Protein AF-A0A7J2NE42-F1 (afdb_monomer_lite)

Sequence (158 aa):
MVNNLENMDSEEKIRILEELRKEREEDIKNIEKSIKKAEREKESEESLKRRITESSQKNEEEDLSEIIEGVSKEKQEEEEADPARFYQQISSRTQELYQEARQLVNNERSFGYEARRDFYSIEREAEAIRQYGIKNEEVDESLSALDQLIKNIRKNIL

pLDDT: mean 72.04, std 13.58, range [43.38, 95.38]

Radius of gyration: 29.78 Å; chains: 1; bounding box: 82×28×62 Å

Foldseek 3Di:
DPPPLPPDDPVVSVVVVVVVVVVVVVVVVVVVVVVVVVVVVVVVVVVVVVVVVVVVVVPCVPPVVVVVVVCVVVPPPDDDPDVVVVLVVLLVLLVVLLVLLVCLQVVAPDQDPLSVVLNVVSVVLSVCCVPPVDDPVCSVVSSVSSVVSSVRSVVPSD

Secondary structure (DSSP, 8-state):
-GGGSTTS-HHHHHHHHHHHHHHHHHHHHHHHHHHHHHHHHHHHHHHHHHHHHHHHHHHHHHHHHHHHHHHHHHTTSS----HHHHHHHHHHHHHHHHHHHHHHHHH-SS--HHHHHHHHHHHHHHHHHHHH---HHHHHHHHHHHHHHHHHHHHH--

Structure (mmCIF, N/CA/C/O backbone):
data_AF-A0A7J2NE42-F1
#
_entry.id   AF-A0A7J2NE42-F1
#
loop_
_atom_site.group_PDB
_atom_site.id
_atom_site.type_symbol
_atom_site.label_atom_id
_atom_site.label_alt_id
_atom_site.label_comp_id
_atom_site.label_asym_id
_atom_site.label_entity_id
_atom_site.label_seq_id
_atom_site.pdbx_PDB_ins_code
_atom_site.Cartn_x
_atom_site.Cartn_y
_atom_site.Cartn_z
_atom_site.occupancy
_atom_site.B_iso_or_equiv
_atom_site.auth_seq_id
_atom_site.auth_comp_id
_atom_site.auth_asym_id
_atom_site.auth_atom_id
_atom_site.pdbx_PDB_model_num
ATOM 1 N N . MET A 1 1 ? 28.371 5.676 -15.821 1.00 58.16 1 MET A N 1
ATOM 2 C CA . MET A 1 1 ? 29.743 6.166 -15.550 1.00 58.16 1 MET A CA 1
ATOM 3 C C . MET A 1 1 ? 30.774 5.058 -15.286 1.00 58.16 1 MET A C 1
ATOM 5 O O . MET A 1 1 ? 31.933 5.385 -15.104 1.00 58.16 1 MET A O 1
ATOM 9 N N . VAL A 1 2 ? 30.424 3.762 -15.335 1.00 52.75 2 VAL A N 1
ATOM 10 C CA . VAL A 1 2 ? 31.356 2.668 -14.966 1.00 52.75 2 VAL A CA 1
ATOM 11 C C . VAL A 1 2 ? 32.284 2.215 -16.119 1.00 52.75 2 VAL A C 1
ATOM 13 O O . VAL A 1 2 ? 33.318 1.613 -15.867 1.00 52.75 2 VAL A O 1
ATOM 16 N N . ASN A 1 3 ? 32.007 2.595 -17.374 1.00 49.44 3 ASN A N 1
ATOM 17 C CA . ASN A 1 3 ? 32.754 2.123 -18.559 1.00 49.44 3 ASN A CA 1
ATOM 18 C C . ASN A 1 3 ? 33.964 2.984 -18.992 1.00 49.44 3 ASN A C 1
ATOM 20 O O . ASN A 1 3 ? 34.494 2.756 -20.072 1.00 49.44 3 ASN A O 1
ATOM 24 N N . ASN A 1 4 ? 34.414 3.963 -18.195 1.00 59.00 4 ASN A N 1
ATOM 25 C CA . ASN A 1 4 ? 35.539 4.841 -18.579 1.00 59.00 4 ASN A CA 1
ATOM 26 C C . ASN A 1 4 ? 36.858 4.559 -17.850 1.00 59.00 4 ASN A C 1
ATOM 28 O O . ASN A 1 4 ? 37.871 5.149 -18.205 1.00 59.00 4 ASN A O 1
ATOM 32 N N . LEU A 1 5 ? 36.875 3.665 -16.857 1.00 60.25 5 LEU A N 1
ATOM 33 C CA . LEU A 1 5 ? 38.087 3.412 -16.077 1.00 60.25 5 LEU A CA 1
ATOM 34 C C . LEU A 1 5 ? 39.101 2.567 -16.839 1.00 60.25 5 LEU A C 1
ATOM 36 O O . LEU A 1 5 ? 40.285 2.785 -16.665 1.00 60.25 5 LEU A O 1
ATOM 40 N N . GLU A 1 6 ? 38.689 1.638 -17.700 1.00 67.06 6 GLU A N 1
ATOM 41 C CA . GLU A 1 6 ? 39.593 0.625 -18.270 1.00 67.06 6 GLU A CA 1
ATOM 42 C C . GLU A 1 6 ? 40.803 1.235 -19.011 1.00 67.06 6 GLU A C 1
ATOM 44 O O . GLU A 1 6 ? 41.928 0.763 -18.838 1.00 67.06 6 GLU A O 1
ATOM 49 N N . ASN A 1 7 ? 40.605 2.384 -19.671 1.00 71.50 7 ASN A N 1
ATOM 50 C CA . ASN A 1 7 ? 41.611 3.089 -20.477 1.00 71.50 7 ASN A CA 1
ATOM 51 C C . ASN A 1 7 ? 42.338 4.250 -19.760 1.00 71.50 7 ASN A C 1
ATOM 53 O O . ASN A 1 7 ? 43.092 4.975 -20.406 1.00 71.50 7 ASN A O 1
ATOM 57 N N . MET A 1 8 ? 42.113 4.464 -18.457 1.00 75.00 8 MET A N 1
ATOM 58 C CA . MET A 1 8 ? 42.767 5.540 -17.691 1.00 75.00 8 MET A CA 1
ATOM 59 C C . MET A 1 8 ? 44.132 5.121 -17.131 1.00 75.00 8 MET A C 1
ATOM 61 O O . MET A 1 8 ? 44.362 3.936 -16.856 1.00 75.00 8 MET A O 1
ATOM 65 N N . ASP A 1 9 ? 45.021 6.099 -16.936 1.00 84.44 9 ASP A N 1
ATOM 66 C CA . ASP A 1 9 ? 46.325 5.890 -16.305 1.00 84.44 9 ASP A CA 1
ATOM 67 C C . ASP A 1 9 ? 46.180 5.415 -14.848 1.00 84.44 9 ASP A C 1
ATOM 69 O O . ASP A 1 9 ? 45.186 5.691 -14.168 1.00 84.44 9 ASP A O 1
ATOM 73 N N . SER A 1 10 ? 47.161 4.651 -14.376 1.00 82.19 10 SER A N 1
ATOM 74 C CA . SER A 1 10 ? 47.088 3.937 -13.097 1.00 82.19 10 SER A CA 1
ATOM 75 C C . SER A 1 10 ? 46.997 4.891 -11.904 1.00 82.19 10 SER A C 1
ATOM 77 O O . SER A 1 10 ? 46.240 4.621 -10.973 1.00 82.19 10 SER A O 1
ATOM 79 N N . GLU A 1 11 ? 47.698 6.029 -11.944 1.00 86.00 11 GLU A N 1
ATOM 80 C CA . GLU A 1 11 ? 47.627 7.047 -10.886 1.00 86.00 11 GLU A CA 1
ATOM 81 C C . GLU A 1 11 ? 46.250 7.720 -10.832 1.00 86.00 11 GLU A C 1
ATOM 83 O O . GLU A 1 11 ? 45.690 7.937 -9.75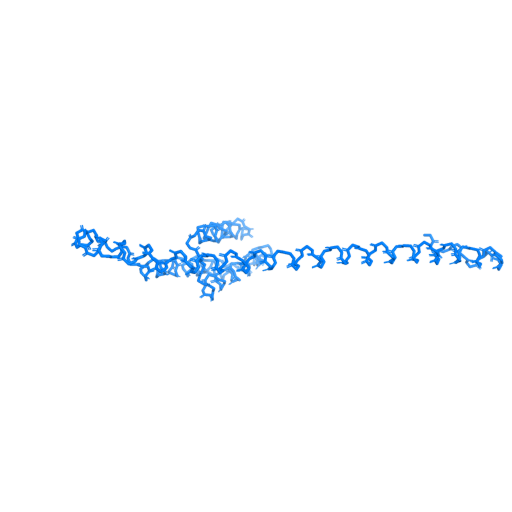5 1.00 86.00 11 GLU A O 1
ATOM 88 N N . GLU A 1 12 ? 45.650 7.990 -11.991 1.00 83.25 12 GLU A N 1
ATOM 89 C CA . GLU A 1 12 ? 44.343 8.636 -12.056 1.00 83.25 12 GLU A CA 1
ATOM 90 C C . GLU A 1 12 ? 43.205 7.690 -11.641 1.00 83.25 12 GLU A C 1
ATOM 92 O O . GLU A 1 12 ? 42.271 8.107 -10.950 1.00 83.25 12 GLU A O 1
ATOM 97 N N . LYS A 1 13 ? 43.324 6.392 -11.959 1.00 84.31 13 LYS A N 1
ATOM 98 C CA . LYS A 1 13 ? 42.450 5.335 -11.422 1.00 84.31 13 LYS A CA 1
ATOM 99 C C . LYS A 1 13 ? 42.492 5.293 -9.897 1.00 84.31 13 LYS A C 1
ATOM 101 O O . LYS A 1 13 ? 41.439 5.236 -9.264 1.00 84.31 13 LYS A O 1
ATOM 106 N N . ILE A 1 14 ? 43.690 5.325 -9.309 1.00 87.38 14 ILE A N 1
ATOM 107 C CA . ILE A 1 14 ? 43.867 5.295 -7.851 1.00 87.38 14 ILE A CA 1
ATOM 108 C C . ILE A 1 14 ? 43.216 6.527 -7.214 1.00 87.38 14 ILE A C 1
ATOM 110 O O . ILE A 1 14 ? 42.454 6.372 -6.262 1.00 87.38 14 ILE A O 1
ATOM 114 N N . ARG A 1 15 ? 43.419 7.724 -7.783 1.00 88.25 15 ARG A N 1
ATOM 115 C CA . ARG A 1 15 ? 42.798 8.964 -7.285 1.00 88.25 15 ARG A CA 1
ATOM 116 C C . ARG A 1 15 ? 41.269 8.880 -7.259 1.00 88.25 15 ARG A C 1
ATOM 118 O O . ARG A 1 15 ? 40.660 9.202 -6.243 1.00 88.25 15 ARG A O 1
ATOM 125 N N . ILE A 1 16 ? 40.652 8.413 -8.347 1.00 86.12 16 ILE A N 1
ATOM 126 C CA . ILE A 1 16 ? 39.187 8.280 -8.439 1.00 86.12 16 ILE A CA 1
ATOM 127 C C . ILE A 1 16 ? 38.662 7.255 -7.430 1.00 86.12 16 ILE A C 1
ATOM 129 O O . ILE A 1 16 ? 37.640 7.482 -6.785 1.00 86.12 16 ILE A O 1
ATOM 133 N N . LEU A 1 17 ? 39.357 6.127 -7.267 1.00 86.94 17 LEU A N 1
ATOM 134 C CA . LEU A 1 17 ? 38.968 5.112 -6.289 1.00 86.94 17 LEU A CA 1
ATOM 135 C C . LEU A 1 17 ? 39.110 5.616 -4.846 1.00 86.94 17 LEU A C 1
ATOM 137 O O . LEU A 1 17 ? 38.274 5.280 -4.009 1.00 86.94 17 LEU A O 1
ATOM 141 N N . GLU A 1 18 ? 40.117 6.437 -4.545 1.00 91.56 18 GLU A N 1
ATOM 142 C CA . GLU A 1 18 ? 40.259 7.076 -3.233 1.00 91.56 18 GLU A CA 1
ATOM 143 C C . GLU A 1 18 ? 39.173 8.119 -2.957 1.00 91.56 18 GLU A C 1
ATOM 145 O O . GLU A 1 18 ? 38.656 8.169 -1.840 1.00 91.56 18 GLU A O 1
ATOM 150 N N . GLU A 1 19 ? 38.798 8.931 -3.947 1.00 91.06 19 GLU A N 1
ATOM 151 C CA . GLU A 1 19 ? 37.686 9.881 -3.817 1.00 91.06 19 GLU A CA 1
ATOM 152 C C . GLU A 1 19 ? 36.360 9.154 -3.587 1.00 91.06 19 GLU A C 1
ATOM 154 O O . GLU A 1 19 ? 35.669 9.450 -2.612 1.00 91.06 19 GLU A O 1
ATOM 159 N N . LEU A 1 20 ? 36.062 8.129 -4.392 1.00 90.25 20 LEU A N 1
ATOM 160 C CA . LEU A 1 20 ? 34.878 7.288 -4.204 1.00 90.25 20 LEU A CA 1
ATOM 161 C C . LEU A 1 20 ? 34.882 6.605 -2.835 1.00 90.25 20 LEU A C 1
ATOM 163 O O . LEU A 1 20 ? 33.843 6.501 -2.188 1.00 90.25 20 LEU A O 1
ATOM 167 N N . ARG A 1 21 ? 36.043 6.142 -2.361 1.00 93.12 21 ARG A N 1
ATOM 168 C CA . ARG A 1 21 ? 36.163 5.558 -1.023 1.00 93.12 21 ARG A CA 1
ATOM 169 C C . ARG A 1 21 ? 35.840 6.583 0.063 1.00 93.12 21 ARG A C 1
ATOM 171 O O . ARG A 1 21 ? 35.103 6.248 0.986 1.00 93.12 21 ARG A O 1
ATOM 178 N N . LYS A 1 22 ? 36.366 7.807 -0.035 1.00 93.88 22 LYS A N 1
ATOM 179 C CA . LYS A 1 22 ? 36.092 8.880 0.936 1.00 93.88 22 LYS A CA 1
ATOM 180 C C . LYS A 1 22 ? 34.615 9.262 0.952 1.00 93.88 22 LYS A C 1
ATOM 182 O O . LYS A 1 22 ? 34.040 9.354 2.031 1.00 93.88 22 LYS A O 1
ATOM 187 N N . GLU A 1 23 ? 34.003 9.406 -0.221 1.00 91.94 23 GLU A N 1
ATOM 188 C CA . GLU A 1 23 ? 32.571 9.694 -0.360 1.00 91.94 23 GLU A CA 1
ATOM 189 C C . GLU A 1 23 ? 31.726 8.593 0.301 1.00 91.94 23 GLU A C 1
ATOM 191 O O . GLU A 1 23 ? 30.847 8.867 1.117 1.00 91.94 23 GLU A O 1
ATOM 196 N N . ARG A 1 24 ? 32.069 7.320 0.064 1.00 94.50 24 ARG A N 1
ATOM 197 C CA . ARG A 1 24 ? 31.385 6.185 0.701 1.00 94.50 24 ARG A CA 1
ATOM 198 C C . ARG A 1 24 ? 31.587 6.120 2.212 1.00 94.50 24 ARG A C 1
ATOM 200 O O . ARG A 1 24 ? 30.647 5.787 2.930 1.00 94.50 24 ARG A O 1
ATOM 207 N N . GLU A 1 25 ? 32.784 6.419 2.713 1.00 95.38 25 GLU A N 1
ATOM 208 C CA . GLU A 1 25 ? 33.042 6.484 4.157 1.00 95.38 25 GLU A CA 1
ATOM 209 C C . GLU A 1 25 ? 32.225 7.602 4.832 1.00 95.38 25 GLU A C 1
ATOM 211 O O . GLU A 1 25 ? 31.794 7.446 5.979 1.00 95.38 25 GLU A O 1
ATOM 216 N N . GLU A 1 26 ? 31.978 8.714 4.138 1.00 94.75 26 GLU A N 1
ATOM 217 C CA . GLU A 1 26 ? 31.130 9.802 4.628 1.00 94.75 26 GLU A CA 1
ATOM 218 C C . GLU A 1 26 ? 29.641 9.426 4.624 1.00 94.75 26 GLU A C 1
ATOM 220 O O . GLU A 1 26 ? 28.962 9.605 5.641 1.00 94.75 26 GLU A O 1
ATOM 225 N N . ASP A 1 27 ? 29.155 8.810 3.543 1.00 93.00 27 ASP A N 1
ATOM 226 C CA . ASP A 1 27 ? 27.785 8.292 3.446 1.00 93.00 27 ASP A CA 1
ATOM 227 C C . ASP A 1 27 ? 27.466 7.306 4.574 1.00 93.00 27 ASP A C 1
ATOM 229 O O . ASP A 1 27 ? 26.437 7.425 5.244 1.00 93.00 27 ASP A O 1
ATOM 233 N N . ILE A 1 28 ? 28.371 6.355 4.837 1.00 95.25 28 ILE A N 1
ATOM 234 C CA . ILE A 1 28 ? 28.200 5.362 5.906 1.00 95.25 28 ILE A CA 1
ATOM 235 C C . ILE A 1 28 ? 28.081 6.056 7.267 1.00 95.25 28 ILE A C 1
ATOM 237 O O . ILE A 1 28 ? 27.159 5.758 8.028 1.00 95.25 28 ILE A O 1
ATOM 241 N N . LYS A 1 29 ? 28.942 7.040 7.564 1.00 95.06 29 LYS A N 1
ATOM 242 C CA . LYS A 1 29 ? 28.865 7.806 8.822 1.00 95.06 29 LYS A CA 1
ATOM 243 C C . LYS A 1 29 ? 27.549 8.571 8.958 1.00 95.06 29 LYS A C 1
ATOM 245 O O . LYS A 1 29 ? 27.031 8.703 10.070 1.00 95.06 29 LYS A O 1
ATOM 250 N N . ASN A 1 30 ? 27.010 9.092 7.860 1.00 93.81 30 ASN A N 1
ATOM 251 C CA . ASN A 1 30 ? 25.730 9.797 7.865 1.00 93.81 30 ASN A CA 1
ATOM 252 C C . ASN A 1 30 ? 24.558 8.839 8.109 1.00 93.81 30 ASN A C 1
ATOM 254 O O . ASN A 1 30 ? 23.677 9.145 8.915 1.00 93.81 30 ASN A O 1
ATOM 258 N N . ILE A 1 31 ? 24.583 7.653 7.498 1.00 93.31 31 ILE A N 1
ATOM 259 C CA . ILE A 1 31 ? 23.590 6.599 7.739 1.00 93.31 31 ILE A CA 1
ATOM 260 C C . ILE A 1 31 ? 23.641 6.138 9.203 1.00 93.31 31 ILE A C 1
ATOM 262 O O . ILE A 1 31 ? 22.604 6.099 9.863 1.00 93.31 31 ILE A O 1
ATOM 266 N N . GLU A 1 32 ? 24.830 5.878 9.755 1.00 93.44 32 GLU A N 1
ATOM 267 C CA . GLU A 1 32 ? 24.992 5.476 11.160 1.00 93.44 32 GLU A CA 1
ATOM 268 C C . GLU A 1 32 ? 24.449 6.522 12.145 1.00 93.44 32 GLU A C 1
ATOM 270 O O . GLU A 1 32 ? 23.823 6.171 13.150 1.00 93.44 32 GLU A O 1
ATOM 275 N N . LYS A 1 33 ? 24.664 7.816 11.874 1.00 94.19 33 LYS A N 1
ATOM 276 C CA . LYS A 1 33 ? 24.098 8.902 12.690 1.00 94.19 33 LYS A CA 1
ATOM 277 C C . LYS A 1 33 ? 22.572 8.915 12.636 1.00 94.19 33 LYS A C 1
ATOM 279 O O . LYS A 1 33 ? 21.941 9.084 13.679 1.00 94.19 33 LYS A O 1
ATOM 284 N N . SER A 1 34 ? 21.990 8.729 11.454 1.00 90.12 34 SER A N 1
ATOM 285 C CA . SER A 1 34 ? 20.536 8.700 11.267 1.00 90.12 34 SER A CA 1
ATOM 286 C C . SER A 1 34 ? 19.892 7.499 11.958 1.00 90.12 34 SER A C 1
ATOM 288 O O . SER A 1 34 ? 18.887 7.673 12.642 1.00 90.12 34 SER A O 1
ATOM 290 N N . ILE A 1 35 ? 20.506 6.312 11.874 1.00 90.00 35 ILE A N 1
ATOM 291 C CA . ILE A 1 35 ? 20.038 5.108 12.581 1.00 90.00 35 ILE A CA 1
ATOM 292 C C . ILE A 1 35 ? 20.043 5.347 14.094 1.00 90.00 35 ILE A C 1
ATOM 294 O O . ILE A 1 35 ? 19.011 5.191 14.738 1.00 90.00 35 ILE A O 1
ATOM 298 N N . LYS A 1 36 ? 21.157 5.836 14.656 1.00 91.12 36 LYS A N 1
ATOM 299 C CA . LYS A 1 36 ? 21.252 6.133 16.098 1.00 91.12 36 LYS A CA 1
ATOM 300 C C . LYS A 1 36 ? 20.242 7.182 16.561 1.00 91.12 36 LYS A C 1
ATOM 302 O O . LYS A 1 36 ? 19.824 7.163 17.717 1.00 91.12 36 LYS A O 1
ATOM 307 N N . LYS A 1 37 ? 19.878 8.131 15.695 1.00 91.88 37 LYS A N 1
ATOM 308 C CA . LYS A 1 37 ? 18.844 9.127 15.994 1.00 91.88 37 LYS A CA 1
ATOM 309 C C . LYS A 1 37 ? 17.456 8.478 16.033 1.00 91.88 37 LYS A C 1
ATOM 311 O O . LYS A 1 37 ? 16.746 8.667 17.015 1.00 91.88 37 LYS A O 1
ATOM 316 N N . ALA A 1 38 ? 17.125 7.671 15.027 1.00 83.94 38 ALA A N 1
ATOM 317 C CA . ALA A 1 38 ? 15.849 6.962 14.949 1.00 83.94 38 ALA A CA 1
ATOM 318 C C . ALA A 1 38 ? 15.663 5.953 16.099 1.00 83.94 38 ALA A C 1
ATOM 320 O O . ALA A 1 38 ? 14.577 5.848 16.661 1.00 83.94 38 ALA A O 1
ATOM 321 N N . GLU A 1 39 ? 16.726 5.250 16.506 1.00 86.19 39 GLU A N 1
ATOM 322 C CA . GLU A 1 39 ? 16.687 4.334 17.655 1.00 86.19 39 GLU A CA 1
ATOM 323 C C . GLU A 1 39 ? 16.348 5.061 18.965 1.00 86.19 39 GLU A C 1
ATOM 325 O O . GLU A 1 39 ? 15.511 4.584 19.730 1.00 86.19 39 GLU A O 1
ATOM 330 N N . ARG A 1 40 ? 16.928 6.247 19.200 1.00 84.75 40 ARG A N 1
ATOM 331 C CA . ARG A 1 40 ? 16.627 7.071 20.388 1.00 84.75 40 ARG A CA 1
ATOM 332 C C . ARG A 1 40 ? 15.195 7.593 20.396 1.00 84.75 40 ARG A C 1
ATOM 334 O O . ARG A 1 40 ? 14.580 7.668 21.456 1.00 84.75 40 ARG A O 1
ATOM 341 N N . GLU A 1 41 ? 14.673 7.976 19.235 1.00 82.50 41 GLU A N 1
ATOM 342 C CA . GLU A 1 41 ? 13.287 8.433 19.098 1.00 82.50 41 GLU A CA 1
ATOM 343 C C . GLU A 1 41 ? 12.317 7.284 19.404 1.00 82.50 41 GLU A C 1
ATOM 345 O O . GLU A 1 41 ? 11.413 7.453 20.222 1.00 82.50 41 GLU A O 1
ATOM 350 N N . LYS A 1 42 ? 12.589 6.081 18.885 1.00 84.38 42 LYS A N 1
ATOM 351 C CA . LYS A 1 42 ? 11.807 4.877 19.193 1.00 84.38 42 LYS A CA 1
ATOM 352 C C . LYS A 1 42 ? 11.846 4.515 20.684 1.00 84.38 42 LYS A C 1
ATOM 354 O O . LYS A 1 42 ? 10.807 4.217 21.269 1.00 84.38 42 LYS A O 1
ATOM 359 N N . GLU A 1 43 ? 13.019 4.573 21.315 1.00 79.06 43 GLU A N 1
ATOM 360 C CA . GLU A 1 43 ? 13.164 4.311 22.755 1.00 79.06 43 GLU A CA 1
ATOM 361 C C . GLU A 1 43 ? 12.406 5.352 23.606 1.00 79.06 43 GLU A C 1
ATOM 363 O O . GLU A 1 43 ? 11.751 5.004 24.593 1.00 79.06 43 GLU A O 1
ATOM 368 N N . SER A 1 44 ? 12.409 6.625 23.193 1.00 73.81 44 SER A N 1
ATOM 369 C CA . SER A 1 44 ? 11.626 7.686 23.838 1.00 73.81 44 SER A CA 1
ATOM 370 C C . SER A 1 44 ? 10.116 7.487 23.669 1.00 73.81 44 SER A C 1
ATOM 372 O O . SER A 1 44 ? 9.362 7.747 24.608 1.00 73.81 44 SER A O 1
ATOM 374 N N . GLU A 1 45 ? 9.659 7.024 22.505 1.00 77.00 45 GLU A N 1
ATOM 375 C CA . GLU A 1 45 ? 8.242 6.740 22.245 1.00 77.00 45 GLU A CA 1
ATOM 376 C C . GLU A 1 45 ? 7.738 5.540 23.053 1.00 77.00 45 GLU A C 1
ATOM 378 O O . GLU A 1 45 ? 6.652 5.594 23.637 1.00 77.00 45 GLU A O 1
ATOM 383 N N . GLU A 1 46 ? 8.530 4.470 23.147 1.00 78.69 46 GLU A N 1
ATOM 384 C CA . GLU A 1 46 ? 8.204 3.312 23.984 1.00 78.69 46 GLU A CA 1
ATOM 385 C C . GLU A 1 46 ? 8.185 3.677 25.476 1.00 78.69 46 GLU A C 1
ATOM 387 O O . GLU A 1 46 ? 7.287 3.250 26.206 1.00 78.69 46 GLU A O 1
ATOM 392 N N . SER A 1 47 ? 9.116 4.524 25.927 1.00 72.12 47 SER A N 1
ATOM 393 C CA . SER A 1 47 ? 9.131 5.056 27.296 1.00 72.12 47 SER A CA 1
ATOM 394 C C . SER A 1 47 ? 7.894 5.913 27.599 1.00 72.12 47 SER A C 1
ATOM 396 O O . SER A 1 47 ? 7.264 5.750 28.647 1.00 72.12 47 SER A O 1
ATOM 398 N N . LEU A 1 48 ? 7.478 6.778 26.666 1.00 68.88 48 LEU A N 1
ATOM 399 C CA . LEU A 1 48 ? 6.275 7.600 26.818 1.00 68.88 48 LEU A CA 1
ATOM 400 C C . LEU A 1 48 ? 5.003 6.740 26.879 1.00 68.88 48 LEU A C 1
ATOM 402 O O . LEU A 1 48 ? 4.162 6.962 27.749 1.00 68.88 48 LEU A O 1
ATOM 406 N N . LYS A 1 49 ? 4.890 5.717 26.020 1.00 79.50 49 LYS A N 1
ATOM 407 C CA . LYS A 1 49 ? 3.775 4.754 26.047 1.00 79.50 49 LYS A CA 1
ATOM 408 C C . LYS A 1 49 ? 3.685 4.020 27.384 1.00 79.50 49 LYS A C 1
ATOM 410 O O . LYS A 1 49 ? 2.588 3.904 27.930 1.00 79.50 49 LYS A O 1
ATOM 415 N N . ARG A 1 50 ? 4.817 3.574 27.947 1.00 75.44 50 ARG A N 1
ATOM 416 C CA . ARG A 1 50 ? 4.844 2.947 29.283 1.00 75.44 50 ARG A CA 1
ATOM 417 C C . ARG A 1 50 ? 4.374 3.910 30.368 1.00 75.44 50 ARG A C 1
ATOM 419 O O . ARG A 1 50 ? 3.496 3.545 31.138 1.00 75.44 50 ARG A O 1
ATOM 426 N N . ARG A 1 51 ? 4.862 5.158 30.370 1.00 71.00 51 ARG A N 1
ATOM 427 C CA . ARG A 1 51 ? 4.429 6.178 31.345 1.00 71.00 51 ARG A CA 1
ATOM 428 C C . ARG A 1 51 ? 2.934 6.490 31.251 1.00 71.00 51 ARG A C 1
ATOM 430 O O . ARG A 1 51 ? 2.292 6.609 32.284 1.00 71.00 51 ARG A O 1
ATOM 437 N N . ILE A 1 52 ? 2.373 6.593 30.044 1.00 69.19 52 ILE A N 1
ATOM 438 C CA . ILE A 1 52 ? 0.928 6.809 29.853 1.00 69.19 52 ILE A CA 1
ATOM 439 C C . ILE A 1 52 ? 0.130 5.611 30.382 1.00 69.19 52 ILE A C 1
ATOM 441 O O . ILE A 1 52 ? -0.842 5.802 31.104 1.00 69.19 52 ILE A O 1
ATOM 445 N N . THR A 1 53 ? 0.570 4.388 30.080 1.00 72.69 53 THR A N 1
ATOM 446 C CA . THR A 1 53 ? -0.103 3.158 30.534 1.00 72.69 53 THR A CA 1
ATOM 447 C C . THR A 1 53 ? -0.079 3.040 32.064 1.00 72.69 53 THR A C 1
ATOM 449 O O . THR A 1 53 ? -1.106 2.774 32.682 1.00 72.69 53 THR A O 1
ATOM 452 N N . GLU A 1 54 ? 1.068 3.319 32.691 1.00 67.31 54 GLU A N 1
ATOM 453 C CA . GLU A 1 54 ? 1.232 3.301 34.152 1.00 67.31 54 GLU A CA 1
ATOM 454 C C . GLU A 1 54 ? 0.459 4.430 34.859 1.00 67.31 54 GLU A C 1
ATOM 456 O O . GLU A 1 54 ? -0.017 4.245 35.979 1.00 67.31 54 GLU A O 1
ATOM 461 N N . SER A 1 55 ? 0.308 5.600 34.225 1.00 59.00 55 SER A N 1
ATOM 462 C CA . SER A 1 55 ? -0.538 6.686 34.738 1.00 59.00 55 SER A CA 1
ATOM 463 C C . SER A 1 55 ? -2.035 6.404 34.571 1.00 59.00 55 SER A C 1
ATOM 465 O O . SER A 1 55 ? -2.805 6.792 35.444 1.00 59.00 55 SER A O 1
ATOM 467 N N . SER A 1 56 ? -2.446 5.702 33.509 1.00 56.06 56 SER A N 1
ATOM 468 C CA . SER A 1 56 ? -3.841 5.283 33.296 1.00 56.06 56 SER A CA 1
ATOM 469 C C . SER A 1 56 ? -4.292 4.276 34.357 1.00 56.06 56 SER A C 1
ATOM 471 O O . SER A 1 56 ? -5.345 4.449 34.961 1.00 56.06 56 SER A O 1
ATOM 473 N N . GLN A 1 57 ? -3.443 3.291 34.679 1.00 57.41 57 GLN A N 1
ATOM 474 C CA . GLN A 1 57 ? -3.749 2.275 35.695 1.00 57.41 57 GLN A CA 1
ATOM 475 C C . GLN A 1 57 ? -3.927 2.840 37.112 1.00 57.41 57 GLN A C 1
ATOM 477 O O . GLN A 1 57 ? -4.664 2.262 37.899 1.00 57.41 57 GLN A O 1
ATOM 482 N N . LYS A 1 58 ? -3.281 3.964 37.453 1.00 60.75 58 LYS A N 1
ATOM 483 C CA . LYS A 1 58 ? -3.432 4.589 38.780 1.00 60.75 58 LYS A CA 1
ATOM 484 C C . LYS A 1 58 ? -4.681 5.458 38.928 1.00 60.75 58 LYS A C 1
ATOM 486 O O . LYS A 1 58 ? -5.085 5.686 40.059 1.00 60.75 58 LYS A O 1
ATOM 491 N N . ASN A 1 59 ? -5.269 5.930 37.828 1.00 53.44 59 ASN A N 1
ATOM 492 C CA . ASN A 1 59 ? -6.484 6.751 37.860 1.00 53.44 59 ASN A CA 1
ATOM 493 C C . ASN A 1 59 ? -7.765 5.927 37.627 1.00 53.44 59 ASN A C 1
ATOM 495 O O . ASN A 1 59 ? -8.824 6.324 38.097 1.00 53.44 59 ASN A O 1
ATOM 499 N N . GLU A 1 60 ? -7.692 4.781 36.938 1.00 53.56 60 GLU A N 1
ATOM 500 C CA . GLU A 1 60 ? -8.871 3.940 36.667 1.00 53.56 60 GLU A CA 1
ATOM 501 C C . GLU A 1 60 ? -9.411 3.198 37.907 1.00 53.56 60 GLU A C 1
ATOM 503 O O . GLU A 1 60 ? -10.615 2.974 37.989 1.00 53.56 60 GLU A O 1
ATOM 508 N N . GLU A 1 61 ? -8.586 2.848 38.904 1.00 56.28 61 GLU A N 1
ATOM 509 C CA . GLU A 1 61 ? -9.067 2.109 40.093 1.00 56.28 61 GLU A CA 1
ATOM 510 C C . GLU A 1 61 ? -9.888 2.964 41.084 1.00 56.28 61 GLU A C 1
ATOM 512 O O . GLU A 1 61 ? -10.727 2.410 41.799 1.00 56.28 61 GLU A O 1
ATOM 517 N N . GLU A 1 62 ? -9.714 4.293 41.108 1.00 55.84 62 GLU A N 1
ATOM 518 C CA . GLU A 1 62 ? -10.461 5.199 42.007 1.00 55.84 62 GLU A CA 1
ATOM 519 C C . GLU A 1 62 ? -11.781 5.712 41.388 1.00 55.84 62 GLU A C 1
ATOM 521 O O . GLU A 1 62 ? -12.786 5.766 42.093 1.00 55.84 62 GLU A O 1
ATOM 526 N N . ASP A 1 63 ? -11.830 5.989 40.076 1.00 56.34 63 ASP A N 1
ATOM 527 C CA . ASP A 1 63 ? -13.018 6.556 39.397 1.00 56.34 63 ASP A CA 1
ATOM 528 C C . ASP A 1 63 ? -14.033 5.493 38.918 1.00 56.34 63 ASP A C 1
ATOM 530 O O . ASP A 1 63 ? -15.243 5.734 38.886 1.00 56.34 63 ASP A O 1
ATOM 534 N N . LEU A 1 64 ? -13.586 4.284 38.546 1.00 54.00 64 LEU A N 1
ATOM 535 C CA . LEU A 1 64 ? -14.486 3.268 37.976 1.00 54.00 64 LEU A CA 1
ATOM 536 C C . LEU A 1 64 ? -15.467 2.697 39.006 1.00 54.00 64 LEU A C 1
ATOM 538 O O . LEU A 1 64 ? -16.581 2.326 38.642 1.00 54.00 64 LEU A O 1
ATOM 542 N N . SER A 1 65 ? -15.091 2.650 40.284 1.00 58.09 65 SER A N 1
ATOM 543 C CA . SER A 1 65 ? -15.948 2.089 41.337 1.00 58.09 65 SER A CA 1
ATOM 544 C C . SER A 1 65 ? -17.186 2.959 41.596 1.00 58.09 65 SER A C 1
ATOM 546 O O . SER A 1 65 ? -18.289 2.428 41.728 1.00 58.09 65 SER A O 1
ATOM 548 N N . GLU A 1 66 ? -17.030 4.286 41.581 1.00 55.84 66 GLU A N 1
ATOM 549 C CA . GLU A 1 66 ? -18.126 5.248 41.777 1.00 55.84 66 GLU A CA 1
ATOM 550 C C . GLU A 1 66 ? -19.042 5.327 40.538 1.00 55.84 66 GLU A C 1
ATOM 552 O O . GLU A 1 66 ? -20.268 5.398 40.654 1.00 55.84 66 GLU A O 1
ATOM 557 N N . ILE A 1 67 ? -18.463 5.206 39.336 1.00 55.91 67 ILE A N 1
ATOM 558 C CA . ILE A 1 67 ? -19.205 5.190 38.066 1.00 55.91 67 ILE A CA 1
ATOM 559 C C . ILE A 1 67 ? -19.989 3.878 37.888 1.00 55.91 67 ILE A C 1
ATOM 561 O O . ILE A 1 67 ? -21.143 3.906 37.461 1.00 55.91 67 ILE A O 1
ATOM 565 N N . ILE A 1 68 ? -19.416 2.721 38.238 1.00 54.72 68 ILE A N 1
ATOM 566 C CA . ILE A 1 68 ? -20.089 1.415 38.112 1.00 54.72 68 ILE A CA 1
ATOM 567 C C . ILE A 1 68 ? -21.286 1.312 39.071 1.00 54.72 68 ILE A C 1
ATOM 569 O O . ILE A 1 68 ? -22.328 0.775 38.685 1.00 54.72 68 ILE A O 1
ATOM 573 N N . GLU A 1 69 ? -21.189 1.860 40.287 1.00 56.16 69 GLU A N 1
ATOM 574 C CA . GLU A 1 69 ? -22.303 1.855 41.246 1.00 56.16 69 GLU A CA 1
ATOM 575 C C . GLU A 1 69 ? -23.456 2.787 40.814 1.00 56.16 69 GLU A C 1
ATOM 577 O O . GLU A 1 69 ? -24.627 2.455 41.027 1.00 56.16 69 GLU A O 1
ATOM 582 N N . GLY A 1 70 ? -23.149 3.894 40.121 1.00 48.72 70 GLY A N 1
ATOM 583 C CA . GLY A 1 70 ? -24.139 4.785 39.499 1.00 48.72 70 GLY A CA 1
ATOM 584 C C . GLY A 1 70 ? -24.805 4.193 38.249 1.00 48.72 70 GLY A C 1
ATOM 585 O O . GLY A 1 70 ? -26.030 4.195 38.130 1.00 48.72 70 GLY A O 1
ATOM 586 N N . VAL A 1 71 ? -2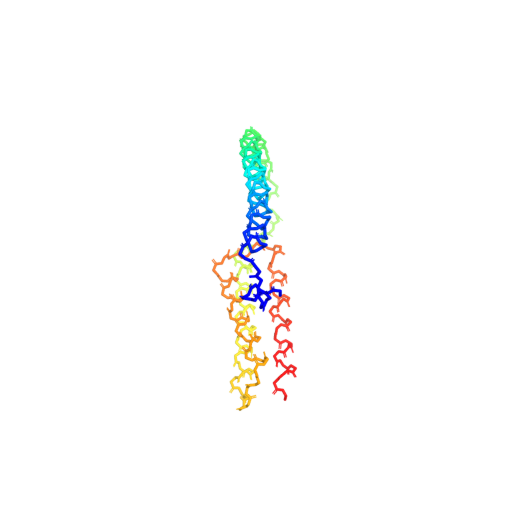4.020 3.589 37.350 1.00 47.59 71 VAL A N 1
ATOM 587 C CA . VAL A 1 71 ? -24.516 2.989 36.096 1.00 47.59 71 VAL A CA 1
ATOM 588 C C . VAL A 1 71 ? -25.374 1.741 36.353 1.00 47.59 71 VAL A C 1
ATOM 590 O O . VAL A 1 71 ? -26.320 1.485 35.611 1.00 47.59 71 VAL A O 1
ATOM 593 N N . SER A 1 72 ? -25.125 0.992 37.432 1.00 49.88 72 SER A N 1
ATOM 594 C CA . SER A 1 72 ? -25.898 -0.214 37.778 1.00 49.88 72 SER A CA 1
ATOM 595 C C . SER A 1 72 ? -27.345 0.076 38.227 1.00 49.88 72 SER A C 1
ATOM 597 O O . SER A 1 72 ? -28.205 -0.800 38.145 1.00 49.88 72 SER A O 1
ATOM 599 N N . LYS A 1 73 ? -27.652 1.310 38.661 1.00 51.94 73 LYS A N 1
ATOM 600 C CA . LYS A 1 73 ? -29.017 1.722 39.047 1.00 51.94 73 LYS A CA 1
ATOM 601 C C . LYS A 1 73 ? -29.810 2.407 37.933 1.00 51.94 73 LYS A C 1
ATOM 603 O O . LYS A 1 73 ? -31.032 2.446 38.033 1.00 51.94 73 LYS A O 1
ATOM 608 N N . GLU A 1 74 ? -29.154 2.886 36.876 1.00 46.00 74 GLU A N 1
ATOM 609 C CA . GLU A 1 74 ? -29.818 3.564 35.748 1.00 46.00 74 GLU A CA 1
ATOM 610 C C . GLU A 1 74 ? -29.917 2.701 34.471 1.00 46.00 74 GLU A C 1
ATOM 612 O O . GLU A 1 74 ? -30.759 2.969 33.621 1.00 46.00 74 GLU A O 1
ATOM 617 N N . LYS A 1 75 ? -29.152 1.602 34.343 1.00 49.59 75 LYS A N 1
ATOM 618 C CA . LYS A 1 75 ? -29.161 0.708 33.159 1.00 49.59 75 LYS A CA 1
ATOM 619 C C . LYS A 1 75 ? -30.096 -0.513 33.223 1.00 49.59 75 LYS A C 1
ATOM 621 O O . LYS A 1 75 ? -29.824 -1.521 32.576 1.00 49.59 75 LYS A O 1
ATOM 626 N N . GLN A 1 76 ? -31.210 -0.455 33.954 1.00 48.59 76 GLN A N 1
ATOM 627 C CA . GLN A 1 76 ? -32.276 -1.467 33.800 1.00 48.59 76 GLN A CA 1
ATOM 628 C C . GLN A 1 76 ? -33.360 -1.089 32.773 1.00 48.59 76 GLN A C 1
ATOM 630 O O . GLN A 1 76 ? -34.263 -1.891 32.557 1.00 48.59 76 GLN A O 1
ATOM 635 N N . GLU A 1 77 ? -33.249 0.055 32.081 1.00 50.12 77 GLU A N 1
ATOM 636 C CA . GLU A 1 77 ? -34.245 0.484 31.076 1.00 50.12 77 GLU A CA 1
ATOM 637 C C . GLU A 1 77 ? -33.686 1.000 29.726 1.00 50.12 77 GLU A C 1
ATOM 639 O O . GLU A 1 77 ? -34.44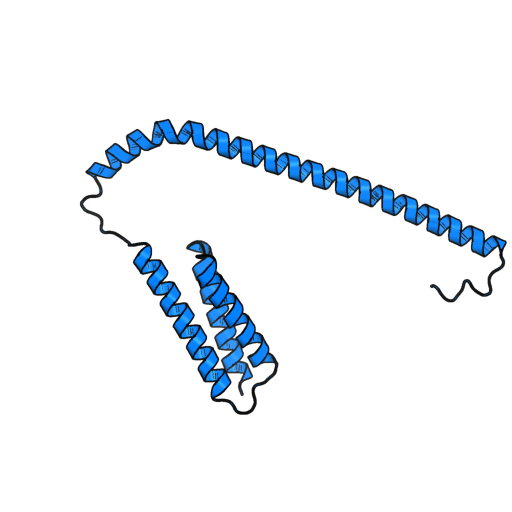9 1.546 28.936 1.00 50.12 77 GLU A O 1
ATOM 644 N N . GLU A 1 78 ? -32.417 0.755 29.367 1.00 45.22 78 GLU A N 1
ATOM 645 C CA . GLU A 1 78 ? -31.951 0.953 27.975 1.00 45.22 78 GLU A CA 1
ATOM 646 C C . GLU A 1 78 ? -31.304 -0.321 27.404 1.00 45.22 78 GLU A C 1
ATOM 648 O O . GLU A 1 78 ? -30.202 -0.725 27.778 1.00 45.22 78 GLU A O 1
ATOM 653 N N . GLU A 1 79 ? -32.053 -0.962 26.504 1.00 46.72 79 GLU A N 1
ATOM 654 C CA . GLU A 1 79 ? -31.749 -2.197 25.778 1.00 46.72 79 GLU A CA 1
ATOM 655 C C . GLU A 1 79 ? -30.422 -2.150 24.988 1.00 46.72 79 GLU A C 1
ATOM 657 O O . GLU A 1 79 ? -30.263 -1.443 23.997 1.00 46.72 79 GLU A O 1
ATOM 662 N N . GLU A 1 80 ? -29.480 -2.980 25.438 1.00 46.28 80 GLU A N 1
ATOM 663 C CA . GLU A 1 80 ? -28.617 -3.903 24.682 1.00 46.28 80 GLU A CA 1
ATOM 664 C C . GLU A 1 80 ? -28.513 -3.742 23.142 1.00 46.28 80 GLU A C 1
ATOM 666 O O . GLU A 1 80 ? -29.228 -4.382 22.367 1.00 46.28 80 GLU A O 1
ATOM 671 N N . ALA A 1 81 ? -27.471 -3.045 22.674 1.00 43.38 81 ALA A N 1
ATOM 672 C CA . ALA A 1 81 ? -26.832 -3.377 21.398 1.00 43.38 81 ALA A CA 1
ATOM 673 C C . ALA A 1 81 ? -25.765 -4.460 21.646 1.00 43.38 81 ALA A C 1
ATOM 675 O O . ALA A 1 81 ? -24.635 -4.164 22.028 1.00 43.38 81 ALA A O 1
ATOM 676 N N . ASP A 1 82 ? -26.151 -5.726 21.475 1.00 59.59 82 ASP A N 1
ATOM 677 C CA . ASP A 1 82 ? -25.286 -6.901 21.624 1.00 59.59 82 ASP A CA 1
ATOM 678 C C . ASP A 1 82 ? -24.111 -6.867 20.613 1.00 59.59 82 ASP A C 1
ATOM 680 O O . ASP A 1 82 ? -24.338 -7.000 19.403 1.00 59.59 82 ASP A O 1
ATOM 684 N N . PRO A 1 83 ? -22.848 -6.722 21.057 1.00 52.75 83 PRO A N 1
ATOM 685 C CA . PRO A 1 83 ? -21.692 -6.742 20.163 1.00 52.75 83 PRO A CA 1
ATOM 686 C C . PRO A 1 83 ? -21.569 -8.064 19.388 1.00 52.75 83 PRO A C 1
ATOM 688 O O . PRO A 1 83 ? -21.030 -8.070 18.281 1.00 52.75 83 PRO A O 1
ATOM 691 N N . ALA A 1 84 ? -22.119 -9.177 19.892 1.00 58.28 84 ALA A N 1
ATOM 692 C CA . ALA A 1 84 ? -22.148 -10.438 19.156 1.00 58.28 84 ALA A CA 1
ATOM 693 C C . ALA A 1 84 ? -23.045 -10.361 17.908 1.00 58.28 84 ALA A C 1
ATOM 695 O O . ALA A 1 84 ? -22.671 -10.886 16.856 1.00 58.28 84 ALA A O 1
ATOM 696 N N . ARG A 1 85 ? -24.178 -9.641 17.969 1.00 57.47 85 ARG A N 1
ATOM 697 C CA . ARG A 1 85 ? -25.019 -9.368 16.788 1.00 57.47 85 ARG A CA 1
ATOM 698 C C . ARG A 1 85 ? -24.291 -8.518 15.752 1.00 57.47 85 ARG A C 1
ATOM 700 O O . ARG A 1 85 ? -24.401 -8.806 14.562 1.00 57.47 85 ARG A O 1
ATOM 707 N N . PHE A 1 86 ? -23.533 -7.514 16.186 1.00 58.12 86 PHE A N 1
ATOM 708 C CA . PHE A 1 86 ? -22.747 -6.655 15.295 1.00 58.12 86 PHE A CA 1
ATOM 709 C C . PHE A 1 86 ? -21.698 -7.460 14.507 1.00 58.12 86 PHE A C 1
ATOM 711 O O . PHE A 1 86 ? -21.682 -7.427 13.274 1.00 58.12 86 PHE A O 1
ATOM 718 N N . TYR A 1 87 ? -20.898 -8.288 15.187 1.00 60.00 87 TYR A N 1
ATOM 719 C CA . TYR A 1 87 ? -19.930 -9.163 14.512 1.00 60.00 87 TYR A CA 1
ATOM 720 C C . TYR A 1 87 ? -20.599 -10.208 13.611 1.00 60.00 87 TYR A C 1
ATOM 722 O O . TYR A 1 87 ? -20.090 -10.513 12.529 1.00 60.00 87 TYR A O 1
ATOM 730 N N . GLN A 1 88 ? -21.762 -10.730 14.010 1.00 63.78 88 GLN A N 1
ATOM 731 C CA . GLN A 1 88 ? -22.530 -11.663 13.187 1.00 63.78 88 GLN A CA 1
ATOM 732 C C . GLN A 1 88 ? -23.026 -11.009 11.886 1.00 63.78 88 GLN A C 1
ATOM 734 O O . GLN A 1 88 ? -22.990 -11.644 10.828 1.00 63.78 88 GLN A O 1
ATOM 739 N N . GLN A 1 89 ? -23.442 -9.742 11.932 1.00 65.00 89 GLN A N 1
ATOM 740 C CA . GLN A 1 89 ? -23.875 -8.985 10.753 1.00 65.00 89 GLN A CA 1
ATOM 741 C C . GLN A 1 89 ? -22.716 -8.701 9.790 1.00 65.00 89 GLN A C 1
ATOM 743 O O . GLN A 1 89 ? -22.856 -8.942 8.590 1.00 65.00 89 GLN A O 1
ATOM 748 N N . ILE A 1 90 ? -21.555 -8.282 10.304 1.00 64.31 90 ILE A N 1
ATOM 749 C CA . ILE A 1 90 ? -20.353 -8.044 9.486 1.00 64.31 90 ILE A CA 1
ATOM 750 C C . ILE A 1 90 ? -19.892 -9.336 8.821 1.00 64.31 90 ILE A C 1
ATOM 752 O O . ILE A 1 90 ? -19.661 -9.370 7.614 1.00 64.31 90 ILE A O 1
ATOM 756 N N . SER A 1 91 ? -19.800 -10.421 9.593 1.00 68.94 91 SER A N 1
ATOM 757 C CA . SER A 1 91 ? -19.389 -11.723 9.069 1.00 68.94 91 SER A CA 1
ATOM 758 C C . SER A 1 91 ? -20.316 -12.194 7.944 1.00 68.94 91 SER A C 1
ATOM 760 O O . SER A 1 91 ? -19.832 -12.654 6.909 1.00 68.94 91 SER A O 1
ATOM 762 N N . SER A 1 92 ? -21.630 -12.007 8.111 1.00 75.25 92 SER A N 1
ATOM 763 C CA . SER A 1 92 ? -22.628 -12.352 7.094 1.00 75.25 92 SER A CA 1
ATOM 764 C C . SER A 1 92 ? -22.452 -11.508 5.829 1.00 75.25 92 SER A C 1
ATOM 766 O O . SER A 1 92 ? -22.385 -12.057 4.730 1.00 75.25 92 SER A O 1
ATOM 768 N N . ARG A 1 93 ? -22.285 -10.187 5.972 1.00 73.81 93 ARG A N 1
ATOM 769 C CA . ARG A 1 93 ? -22.137 -9.271 4.834 1.00 73.81 93 ARG A CA 1
ATOM 770 C C . ARG A 1 93 ? -20.854 -9.512 4.040 1.00 73.81 93 ARG A C 1
ATOM 772 O O . ARG A 1 93 ? -20.894 -9.584 2.815 1.00 73.81 93 ARG A O 1
ATOM 779 N N . THR A 1 94 ? -19.726 -9.697 4.717 1.00 72.75 94 THR A N 1
ATOM 780 C CA . THR A 1 94 ? -18.444 -10.022 4.074 1.00 72.75 94 THR A CA 1
ATOM 781 C C . THR A 1 94 ? -18.527 -11.343 3.307 1.00 72.75 94 THR A C 1
ATOM 783 O O . THR A 1 94 ? -18.014 -11.457 2.192 1.00 72.75 94 THR A O 1
ATOM 786 N N . GLN A 1 95 ? -19.219 -12.340 3.868 1.00 75.06 95 GLN A N 1
ATOM 787 C CA . GLN A 1 95 ? -19.425 -13.626 3.211 1.00 75.06 95 GLN A CA 1
ATOM 788 C C . GLN A 1 95 ? -20.318 -13.513 1.966 1.00 75.06 95 GLN A C 1
ATOM 790 O O . GLN A 1 95 ? -20.005 -14.140 0.952 1.00 75.06 95 GLN A O 1
ATOM 795 N N . GLU A 1 96 ? -21.388 -12.713 2.012 1.00 79.75 96 GLU A N 1
ATOM 796 C CA . GLU A 1 96 ? -22.233 -12.423 0.844 1.00 79.75 96 GLU A CA 1
ATOM 797 C C . GLU A 1 96 ? -21.416 -11.814 -0.299 1.00 79.75 96 GLU A C 1
ATOM 799 O O . GLU A 1 96 ? -21.448 -12.316 -1.423 1.00 79.75 96 GLU A O 1
ATOM 804 N N . LEU A 1 97 ? -20.639 -10.772 0.005 1.00 74.50 97 LEU A N 1
ATOM 805 C CA . LEU A 1 97 ? -19.807 -10.053 -0.960 1.00 74.50 97 LEU A CA 1
ATOM 806 C C . LEU A 1 97 ? -18.754 -10.968 -1.602 1.00 74.50 97 LEU A C 1
ATOM 808 O O . LEU A 1 97 ? -18.586 -10.983 -2.824 1.00 74.50 97 LEU A O 1
ATOM 812 N N . TYR A 1 98 ? -18.095 -11.805 -0.798 1.00 77.50 98 TYR A N 1
ATOM 813 C CA . TYR A 1 98 ? -17.143 -12.790 -1.306 1.00 77.50 98 TYR A CA 1
ATOM 814 C C . TYR A 1 98 ? -17.803 -13.830 -2.225 1.00 77.50 98 TYR A C 1
ATOM 816 O O . TYR A 1 98 ? -17.277 -14.153 -3.295 1.00 77.50 98 TYR A O 1
ATOM 824 N N . GLN A 1 99 ? -18.968 -14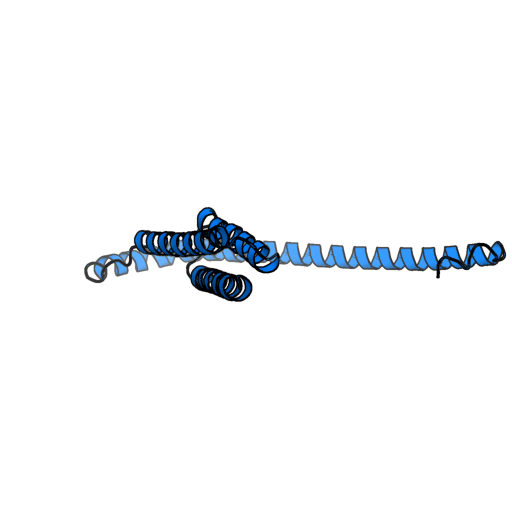.356 -1.837 1.00 77.00 99 GLN A N 1
ATOM 825 C CA . GLN A 1 99 ? -19.706 -15.313 -2.663 1.00 77.00 99 GLN A CA 1
ATOM 826 C C . GLN A 1 99 ? -20.165 -14.691 -3.981 1.00 77.00 99 GLN A C 1
ATOM 828 O O . GLN A 1 99 ? -20.082 -15.350 -5.019 1.00 77.00 99 GLN A O 1
ATOM 833 N N . GLU A 1 100 ? -20.594 -13.432 -3.953 1.00 80.19 100 GLU A N 1
ATOM 834 C CA . GLU A 1 100 ? -20.976 -12.688 -5.147 1.00 80.19 100 GLU A CA 1
ATOM 835 C C . GLU A 1 100 ? -19.796 -12.546 -6.114 1.00 80.19 100 GLU A C 1
ATOM 837 O O . GLU A 1 100 ? -19.896 -12.937 -7.279 1.00 80.19 100 GLU A O 1
ATOM 842 N N . ALA A 1 101 ? -18.644 -12.083 -5.616 1.00 74.00 101 ALA A N 1
ATOM 843 C CA . ALA A 1 101 ? -17.424 -11.985 -6.409 1.00 74.00 101 ALA A CA 1
ATOM 844 C C . ALA A 1 101 ? -17.071 -13.341 -7.037 1.00 74.00 101 ALA A C 1
ATOM 846 O O . ALA A 1 101 ? -16.825 -13.431 -8.238 1.00 74.00 101 ALA A O 1
ATOM 847 N N . ARG A 1 102 ? -17.137 -14.425 -6.258 1.00 77.44 102 ARG A N 1
ATOM 848 C CA . ARG A 1 102 ? -16.838 -15.783 -6.730 1.00 77.44 102 ARG A CA 1
ATOM 849 C C . ARG A 1 102 ? -17.794 -16.263 -7.825 1.00 77.44 102 ARG A C 1
ATOM 851 O O . ARG A 1 102 ? -17.358 -16.938 -8.756 1.00 77.44 102 ARG A O 1
ATOM 858 N N . GLN A 1 103 ? -19.083 -15.940 -7.731 1.00 79.88 103 GLN A N 1
ATOM 859 C CA . GLN A 1 103 ? -20.056 -16.263 -8.779 1.00 79.88 103 GLN A CA 1
ATOM 860 C C . GLN A 1 103 ? -19.771 -15.488 -10.066 1.00 79.88 103 GLN A C 1
ATOM 862 O O . GLN A 1 103 ? -19.801 -16.083 -11.142 1.00 79.88 103 GLN A O 1
ATOM 867 N N . LEU A 1 104 ? -19.439 -14.199 -9.956 1.00 74.69 104 LEU A N 1
ATOM 868 C CA . LEU A 1 104 ? -19.073 -13.363 -11.101 1.00 74.69 104 LEU A CA 1
ATOM 869 C C . LEU A 1 104 ? -17.852 -13.930 -11.838 1.00 74.69 104 LEU A C 1
ATOM 871 O O . LEU A 1 104 ? -17.895 -14.095 -13.052 1.00 74.69 104 LEU A O 1
ATOM 875 N N . VAL A 1 105 ? -16.804 -14.313 -11.102 1.00 71.06 105 VAL A N 1
ATOM 876 C CA . VAL A 1 105 ? -15.603 -14.944 -11.675 1.00 71.06 105 VAL A CA 1
ATOM 877 C C . VAL A 1 105 ? -15.914 -16.280 -12.358 1.00 71.06 105 VAL A C 1
ATOM 879 O O . VAL A 1 105 ? -15.413 -16.548 -13.447 1.00 71.06 105 VAL A O 1
ATOM 882 N N . ASN A 1 106 ? -16.715 -17.139 -11.723 1.00 71.62 106 ASN A N 1
ATOM 883 C CA . ASN A 1 106 ? -16.966 -18.497 -12.216 1.00 71.62 106 ASN A CA 1
ATOM 884 C C . ASN A 1 106 ? -17.924 -18.554 -13.415 1.00 71.62 106 ASN A C 1
ATOM 886 O O . ASN A 1 106 ? -17.872 -19.516 -14.182 1.00 71.62 106 ASN A O 1
ATOM 890 N N . ASN A 1 107 ? -18.807 -17.565 -13.567 1.00 70.31 107 ASN A N 1
ATOM 891 C CA . ASN A 1 107 ? -19.783 -17.529 -14.657 1.00 70.31 107 ASN A CA 1
ATOM 892 C C . ASN A 1 107 ? -19.179 -17.064 -15.995 1.00 70.31 107 ASN A C 1
ATOM 894 O O . ASN A 1 107 ? -19.803 -17.249 -17.040 1.00 70.31 107 ASN A O 1
ATOM 898 N N . GLU A 1 108 ? -17.965 -16.515 -15.986 1.00 66.31 108 GLU A N 1
ATOM 899 C CA . GLU A 1 108 ? -17.350 -15.862 -17.141 1.00 66.31 108 GL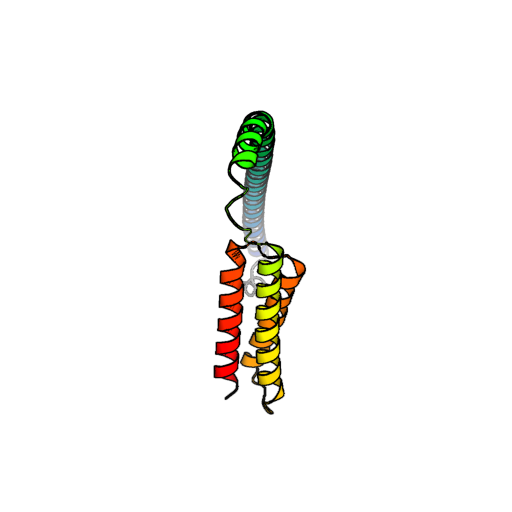U A CA 1
ATOM 900 C C . GLU A 1 108 ? -16.194 -16.686 -17.716 1.00 66.31 108 GLU A C 1
ATOM 902 O O . GLU A 1 108 ? -15.203 -16.996 -17.052 1.00 66.31 108 GLU A O 1
ATOM 907 N N . ARG A 1 109 ? -16.334 -17.088 -18.989 1.00 54.81 109 ARG A N 1
ATOM 908 C CA . ARG A 1 109 ? -15.382 -17.986 -19.676 1.00 54.81 109 ARG A CA 1
ATOM 909 C C . ARG A 1 109 ? -14.034 -17.322 -19.969 1.00 54.81 109 ARG A C 1
ATOM 911 O O . ARG A 1 109 ? -13.049 -18.040 -20.145 1.00 54.81 109 ARG A O 1
ATOM 918 N N . SER A 1 110 ? -13.968 -15.990 -20.016 1.00 57.19 110 SER A N 1
ATOM 919 C CA . SER A 1 110 ? -12.724 -15.228 -20.157 1.00 57.19 110 SER A CA 1
ATOM 920 C C . SER A 1 110 ? -12.516 -14.325 -18.952 1.00 57.19 110 SER A C 1
ATOM 922 O O . SER A 1 110 ? -12.909 -13.164 -18.929 1.00 57.19 110 SER A O 1
ATOM 924 N N . PHE A 1 111 ? -11.858 -14.868 -17.938 1.00 63.66 111 PHE A N 1
ATOM 925 C CA . PHE A 1 111 ? -11.536 -14.112 -16.742 1.00 63.66 111 PHE A CA 1
ATOM 926 C C . PHE A 1 111 ? -10.309 -13.216 -16.978 1.00 63.66 111 PHE A C 1
ATOM 928 O O . PHE A 1 111 ? -9.172 -13.702 -16.957 1.00 63.66 111 PHE A O 1
ATOM 935 N N . GLY A 1 112 ? -10.543 -11.926 -17.243 1.00 66.81 112 GLY A N 1
ATOM 936 C CA . GLY A 1 112 ? -9.500 -10.921 -17.469 1.00 66.81 112 GLY A CA 1
ATOM 937 C C . GLY A 1 112 ? -8.528 -10.784 -16.289 1.00 66.81 112 GLY A C 1
ATOM 938 O O . GLY A 1 112 ? -8.888 -10.996 -15.130 1.00 66.81 112 GLY A O 1
ATOM 939 N N . TYR A 1 113 ? -7.272 -10.427 -16.576 1.00 75.12 113 TYR A N 1
ATOM 940 C CA . TYR A 1 113 ? -6.205 -10.320 -15.567 1.00 75.12 113 TYR A CA 1
ATOM 941 C C . TYR A 1 113 ? -6.548 -9.343 -14.427 1.00 75.12 113 TYR A C 1
ATOM 943 O O . TYR A 1 113 ? -6.241 -9.618 -13.268 1.00 75.12 113 TYR A O 1
ATOM 951 N N . GLU A 1 114 ? -7.224 -8.232 -14.735 1.00 74.62 114 GLU A N 1
ATOM 952 C CA . GLU A 1 114 ? -7.613 -7.226 -13.739 1.00 74.62 114 GLU A CA 1
ATOM 953 C C . GLU A 1 114 ? -8.708 -7.733 -12.794 1.00 74.62 114 GLU A C 1
ATOM 955 O O . GLU A 1 114 ? -8.538 -7.651 -11.580 1.00 74.62 114 GLU A O 1
ATOM 960 N N . ALA A 1 115 ? -9.760 -8.367 -13.323 1.00 71.50 115 ALA A N 1
ATOM 961 C CA . ALA A 1 115 ? -10.804 -8.986 -12.505 1.00 71.50 115 ALA A CA 1
ATOM 962 C C . ALA A 1 115 ? -10.245 -10.112 -11.610 1.00 71.50 115 ALA A C 1
ATOM 964 O O . ALA A 1 115 ? -10.668 -10.272 -10.465 1.00 71.50 115 ALA A O 1
ATOM 965 N N . ARG A 1 116 ? -9.228 -10.847 -12.090 1.00 72.56 116 ARG A N 1
ATOM 966 C CA . ARG A 1 116 ? -8.502 -11.860 -11.304 1.00 72.56 116 ARG A CA 1
ATOM 967 C C . ARG A 1 116 ? -7.710 -11.273 -10.152 1.00 72.56 116 ARG A C 1
ATOM 969 O O . ARG A 1 116 ? -7.737 -11.826 -9.056 1.00 72.56 116 ARG A O 1
ATOM 976 N N . ARG A 1 117 ? -7.005 -10.172 -10.394 1.00 77.19 117 ARG A N 1
ATOM 977 C CA . ARG A 1 117 ? -6.261 -9.473 -9.347 1.00 77.19 117 ARG A CA 1
ATOM 978 C C . ARG A 1 117 ? -7.207 -8.938 -8.274 1.00 77.19 117 ARG A C 1
ATOM 980 O O . ARG A 1 117 ? -6.941 -9.143 -7.095 1.00 77.19 117 ARG A O 1
ATOM 987 N N . ASP A 1 118 ? -8.305 -8.310 -8.682 1.00 79.50 118 ASP A N 1
ATOM 988 C CA . ASP A 1 118 ? -9.264 -7.710 -7.753 1.00 79.50 118 ASP A CA 1
ATOM 989 C C . ASP A 1 118 ? -9.981 -8.784 -6.912 1.00 79.50 118 ASP A C 1
ATOM 991 O O . ASP A 1 118 ? -10.174 -8.592 -5.714 1.00 79.50 118 ASP A O 1
ATOM 995 N N . PHE A 1 119 ? -10.270 -9.961 -7.483 1.00 80.75 119 PHE A N 1
ATOM 996 C CA . PHE A 1 119 ? -10.814 -11.102 -6.735 1.00 80.75 119 PHE A CA 1
ATOM 997 C C . PHE A 1 119 ? -9.873 -11.595 -5.620 1.00 80.75 119 PHE A C 1
ATOM 999 O O . PHE A 1 119 ? -10.314 -11.814 -4.494 1.00 80.75 119 PHE A O 1
ATOM 1006 N N . TYR A 1 120 ? -8.569 -11.720 -5.889 1.00 82.25 120 TYR A N 1
ATOM 1007 C CA . TYR A 1 120 ? -7.604 -12.109 -4.850 1.00 82.25 120 TYR A CA 1
ATOM 1008 C C . TYR A 1 120 ? -7.439 -11.049 -3.756 1.00 82.25 120 TYR A C 1
ATOM 1010 O O . TYR A 1 120 ? -7.125 -11.392 -2.616 1.00 82.25 120 TYR A O 1
ATOM 1018 N N . SER A 1 121 ? -7.649 -9.773 -4.081 1.00 83.75 121 SER A N 1
ATOM 1019 C CA . SER A 1 121 ? -7.694 -8.707 -3.077 1.00 83.75 121 SER A CA 1
ATOM 1020 C C . SER A 1 121 ? -8.913 -8.857 -2.163 1.00 83.75 121 SER A C 1
ATOM 1022 O O . SER A 1 121 ? -8.762 -8.736 -0.953 1.00 83.75 121 SER A O 1
ATOM 1024 N N . ILE A 1 122 ? -10.086 -9.214 -2.706 1.00 77.62 122 ILE A N 1
ATOM 1025 C CA . ILE A 1 122 ? -11.291 -9.516 -1.909 1.00 77.62 122 ILE A CA 1
ATOM 1026 C C . ILE A 1 122 ? -11.045 -10.695 -0.962 1.00 77.62 122 ILE A C 1
ATOM 1028 O O . ILE A 1 122 ? -11.435 -10.624 0.200 1.00 77.62 122 ILE A O 1
ATOM 1032 N N . GLU A 1 123 ? -10.385 -11.763 -1.426 1.00 75.06 123 GLU A N 1
ATOM 1033 C CA . GLU A 1 123 ? -10.057 -12.920 -0.577 1.00 75.06 123 GLU A CA 1
ATOM 1034 C C . GLU A 1 123 ? -9.187 -12.537 0.618 1.00 75.06 123 GLU A C 1
ATOM 1036 O O . GLU A 1 123 ? -9.469 -12.958 1.738 1.00 75.06 123 GLU A O 1
ATOM 1041 N N . ARG A 1 124 ? -8.151 -11.719 0.399 1.00 77.38 124 ARG A N 1
ATOM 1042 C CA . ARG A 1 124 ? -7.286 -11.263 1.494 1.00 77.38 124 ARG A CA 1
ATOM 1043 C C . ARG A 1 124 ? -8.026 -10.366 2.472 1.00 77.38 124 ARG A C 1
ATOM 1045 O O . ARG A 1 124 ? -7.854 -10.540 3.674 1.00 77.38 124 ARG A O 1
ATOM 1052 N N . GLU A 1 125 ? -8.833 -9.441 1.966 1.00 76.75 125 GLU A N 1
ATOM 1053 C CA . GLU A 1 125 ? -9.533 -8.485 2.818 1.00 76.75 125 GLU A CA 1
ATOM 1054 C C . GLU A 1 125 ? -10.594 -9.191 3.666 1.00 76.75 125 GLU A C 1
ATOM 1056 O O . GLU A 1 125 ? -10.628 -9.022 4.881 1.00 76.75 125 GLU A O 1
ATOM 1061 N N . ALA A 1 126 ? -11.386 -10.086 3.064 1.00 73.69 126 ALA A N 1
ATOM 1062 C CA . ALA A 1 126 ? -12.372 -10.896 3.776 1.00 73.69 126 ALA A CA 1
ATOM 1063 C C . ALA A 1 126 ? -11.734 -11.790 4.857 1.00 73.69 126 ALA A C 1
ATOM 1065 O O . ALA A 1 126 ? -12.289 -11.936 5.950 1.00 73.69 126 ALA A O 1
ATOM 1066 N N . GLU A 1 127 ? -10.561 -12.363 4.575 1.00 72.50 127 GLU A N 1
ATOM 1067 C CA . GLU A 1 127 ? -9.801 -13.155 5.544 1.00 72.50 127 GLU A CA 1
ATOM 1068 C C . GLU A 1 127 ? -9.255 -12.278 6.687 1.00 72.50 127 GLU A C 1
ATOM 1070 O O . GLU A 1 127 ? -9.274 -12.701 7.843 1.00 72.50 127 GLU A O 1
ATOM 1075 N N . ALA A 1 128 ? -8.854 -11.034 6.405 1.00 71.56 128 ALA A N 1
ATOM 1076 C CA . ALA A 1 128 ? -8.423 -10.084 7.428 1.00 71.56 128 ALA A CA 1
ATOM 1077 C C . ALA A 1 128 ? -9.569 -9.704 8.385 1.00 71.56 128 ALA A C 1
ATOM 1079 O O . ALA A 1 128 ? -9.377 -9.749 9.603 1.00 71.56 128 ALA A O 1
ATOM 1080 N N . ILE A 1 129 ? -10.777 -9.441 7.861 1.00 71.06 129 ILE A N 1
ATOM 1081 C CA . ILE A 1 129 ? -11.974 -9.190 8.691 1.00 71.06 129 ILE A CA 1
ATOM 1082 C C . ILE A 1 129 ? -12.238 -10.378 9.628 1.00 71.06 129 ILE A C 1
ATOM 1084 O O . ILE A 1 129 ? -12.547 -10.202 10.807 1.00 71.06 129 ILE A O 1
ATOM 1088 N N . ARG A 1 130 ? -12.082 -11.600 9.107 1.00 70.06 130 ARG A N 1
ATOM 1089 C CA . ARG A 1 130 ? -12.348 -12.847 9.829 1.00 70.06 130 ARG A CA 1
ATOM 1090 C C . ARG A 1 130 ? -11.323 -13.153 10.919 1.00 70.06 130 ARG A C 1
ATOM 1092 O O . ARG A 1 130 ? -11.707 -13.628 11.983 1.00 70.06 130 ARG A O 1
ATOM 1099 N N . GLN A 1 131 ? -10.037 -12.957 10.637 1.00 65.06 131 GLN A N 1
ATOM 1100 C CA . GLN A 1 131 ? -8.956 -13.353 11.542 1.00 65.06 131 GLN A CA 1
ATOM 1101 C C . GLN A 1 131 ? -8.682 -12.315 12.629 1.00 65.06 131 GLN A C 1
ATOM 1103 O O . GLN A 1 131 ? -8.350 -12.694 13.750 1.00 65.06 131 GLN A O 1
ATOM 1108 N N . TYR A 1 132 ? -8.812 -11.025 12.310 1.00 61.41 132 TYR A N 1
ATOM 1109 C CA . TYR A 1 132 ? -8.334 -9.965 13.197 1.00 61.41 132 TYR A CA 1
ATOM 1110 C C . TYR A 1 132 ? -9.427 -9.246 13.978 1.00 61.41 132 TYR A C 1
ATOM 1112 O O . TYR A 1 132 ? -9.077 -8.509 14.892 1.00 61.41 132 TYR A O 1
ATOM 1120 N N . GLY A 1 133 ? -10.714 -9.484 13.683 1.00 59.50 133 GLY A N 1
ATOM 1121 C CA . GLY A 1 133 ? -11.812 -8.821 14.390 1.00 59.50 133 GLY A CA 1
ATOM 1122 C C . GLY A 1 133 ? -11.627 -7.307 14.338 1.00 59.50 133 GLY A C 1
ATOM 1123 O O . GLY A 1 133 ? -11.264 -6.685 15.333 1.00 59.50 133 GLY A O 1
ATOM 1124 N N . ILE A 1 134 ? -11.779 -6.747 13.137 1.00 59.69 134 ILE A N 1
ATOM 1125 C CA . ILE A 1 134 ? -11.531 -5.329 12.866 1.00 59.69 134 ILE A CA 1
ATOM 1126 C C . ILE A 1 134 ? -12.316 -4.475 13.871 1.00 59.69 134 ILE A C 1
ATOM 1128 O O . ILE A 1 134 ? -13.499 -4.721 14.115 1.00 59.69 134 ILE A O 1
ATOM 1132 N N . LYS A 1 135 ? -11.641 -3.495 14.483 1.00 61.81 135 LYS A N 1
ATOM 1133 C CA . LYS A 1 135 ? -12.269 -2.549 15.415 1.00 61.81 135 LYS A CA 1
ATOM 1134 C C . LYS A 1 135 ? -13.404 -1.825 14.691 1.00 61.81 135 LYS A C 1
ATOM 1136 O O . LYS A 1 135 ? -13.241 -1.490 13.525 1.00 61.81 135 LYS A O 1
ATOM 1141 N N . ASN A 1 136 ? -14.513 -1.536 15.376 1.00 59.62 136 ASN A N 1
ATOM 1142 C CA . ASN A 1 136 ? -15.733 -0.971 14.771 1.00 59.62 136 ASN A CA 1
ATOM 1143 C C . ASN A 1 136 ? -15.493 0.213 13.810 1.00 59.62 136 ASN A C 1
ATOM 1145 O O . ASN A 1 136 ? -16.224 0.346 12.839 1.00 59.62 136 ASN A O 1
ATOM 1149 N N . GLU A 1 137 ? -14.470 1.036 14.052 1.00 62.28 137 GLU A N 1
ATOM 1150 C CA . GLU A 1 137 ? -14.120 2.201 13.223 1.00 62.28 137 GLU A CA 1
ATOM 1151 C C . GLU A 1 137 ? -13.495 1.836 11.861 1.00 62.28 137 GLU A C 1
ATOM 1153 O O . GLU A 1 137 ? -13.675 2.557 10.887 1.00 62.28 137 GLU A O 1
ATOM 1158 N N . GLU A 1 138 ? -12.802 0.702 11.760 1.00 66.56 138 GLU A N 1
ATOM 1159 C CA . GLU A 1 138 ? -12.096 0.249 10.549 1.00 66.56 138 GLU A CA 1
ATOM 1160 C C . GLU A 1 138 ? -12.953 -0.722 9.702 1.00 66.56 138 GLU A C 1
ATOM 1162 O O . GLU A 1 138 ? -12.626 -1.039 8.551 1.00 66.56 138 GLU A O 1
ATOM 1167 N N . VAL A 1 139 ? -14.070 -1.212 10.257 1.00 70.94 139 VAL A N 1
ATOM 1168 C CA . VAL A 1 139 ? -14.984 -2.149 9.582 1.00 70.94 139 VAL A CA 1
ATOM 1169 C C . VAL A 1 139 ? -15.659 -1.484 8.391 1.00 70.94 139 VAL A C 1
ATOM 1171 O O . VAL A 1 139 ? -15.713 -2.075 7.313 1.00 70.94 139 VAL A O 1
ATOM 1174 N N . ASP A 1 140 ? -16.161 -0.264 8.572 1.00 70.62 140 ASP A N 1
ATOM 1175 C CA . ASP A 1 140 ? -16.880 0.459 7.522 1.00 70.62 140 ASP A CA 1
ATOM 1176 C C . ASP A 1 140 ? -15.961 0.776 6.335 1.00 70.62 140 ASP A C 1
ATOM 1178 O O . ASP A 1 140 ? -16.360 0.641 5.175 1.00 70.62 140 ASP A O 1
ATOM 1182 N N . GLU A 1 141 ? -14.698 1.116 6.609 1.00 77.12 141 GLU A N 1
ATOM 1183 C CA . GLU A 1 141 ? -13.675 1.322 5.581 1.00 77.12 141 GLU A CA 1
ATOM 1184 C C . GLU A 1 141 ? -13.375 0.026 4.818 1.00 77.12 141 GLU A C 1
ATOM 1186 O O . GLU A 1 141 ? -13.331 0.024 3.584 1.00 77.12 141 GLU A O 1
ATOM 1191 N N . SER A 1 142 ? -13.254 -1.093 5.535 1.00 74.81 142 SER A N 1
ATOM 1192 C CA . SER A 1 142 ? -12.988 -2.414 4.950 1.00 74.81 142 SER A CA 1
ATOM 1193 C C . SER A 1 142 ? -14.162 -2.920 4.101 1.00 74.81 142 SER A C 1
ATOM 1195 O O . SER A 1 142 ? -13.967 -3.437 2.999 1.00 74.81 142 SER A O 1
ATOM 1197 N N . LEU A 1 143 ? -15.403 -2.732 4.566 1.00 77.31 143 LEU A N 1
ATOM 1198 C CA . LEU A 1 143 ? -16.614 -3.058 3.804 1.00 77.31 143 LEU A CA 1
ATOM 1199 C C . LEU A 1 143 ? -16.740 -2.182 2.551 1.00 77.31 143 LEU A C 1
ATOM 1201 O O . LEU A 1 143 ? -17.054 -2.690 1.475 1.00 77.31 143 LEU A O 1
ATOM 1205 N N . SER A 1 144 ? -16.427 -0.889 2.662 1.00 83.12 144 SER A N 1
ATOM 1206 C CA . SER A 1 144 ? -16.393 0.032 1.521 1.00 83.12 144 SER A CA 1
ATOM 1207 C C . SER A 1 144 ? -15.339 -0.379 0.482 1.00 83.12 144 SER A C 1
ATOM 1209 O O . SER A 1 144 ? -15.608 -0.371 -0.724 1.00 83.12 144 SER A O 1
ATOM 1211 N N . ALA A 1 145 ? -14.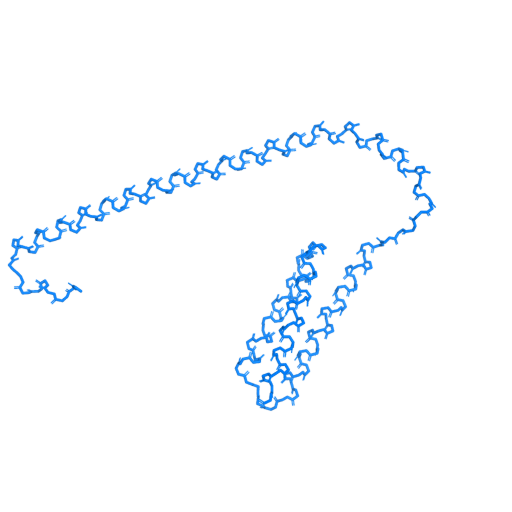157 -0.817 0.931 1.00 82.69 145 ALA A N 1
ATOM 1212 C CA . ALA A 1 145 ? -13.109 -1.343 0.061 1.00 82.69 145 ALA A CA 1
ATOM 1213 C C . ALA A 1 145 ? -13.550 -2.630 -0.660 1.00 82.69 145 ALA A C 1
ATOM 1215 O O . ALA A 1 145 ? -13.382 -2.738 -1.880 1.00 82.69 145 ALA A O 1
ATOM 1216 N N . LEU A 1 146 ? -14.176 -3.569 0.060 1.00 79.12 146 LEU A N 1
ATOM 1217 C CA . LEU A 1 146 ? -14.756 -4.791 -0.510 1.00 79.12 146 LEU A CA 1
ATOM 1218 C C . LEU A 1 146 ? -15.809 -4.478 -1.585 1.00 79.12 146 LEU A C 1
ATOM 1220 O O . LEU A 1 146 ? -15.740 -5.015 -2.694 1.00 79.12 146 LEU A O 1
ATOM 1224 N N . ASP A 1 147 ? -16.735 -3.559 -1.303 1.00 84.31 147 ASP A N 1
ATOM 1225 C CA . ASP A 1 147 ? -17.754 -3.118 -2.261 1.00 84.31 147 ASP A CA 1
ATOM 1226 C C . ASP A 1 147 ? -17.130 -2.474 -3.513 1.00 84.31 147 ASP A C 1
ATOM 1228 O O . ASP A 1 147 ? -17.594 -2.692 -4.639 1.00 84.31 147 ASP A O 1
ATOM 1232 N N . GLN A 1 148 ? -16.061 -1.688 -3.354 1.00 84.50 148 GLN A N 1
ATOM 1233 C CA . GLN A 1 148 ? -15.368 -1.058 -4.477 1.00 84.50 148 GLN A CA 1
ATOM 1234 C C . GLN A 1 148 ? -14.640 -2.081 -5.360 1.00 84.50 148 GLN A C 1
ATOM 1236 O O . GLN A 1 148 ? -14.687 -1.975 -6.590 1.00 84.50 148 GLN A O 1
ATOM 1241 N N . LEU A 1 149 ? -14.007 -3.091 -4.759 1.00 82.50 149 LEU A N 1
ATOM 1242 C CA . LEU A 1 149 ? -13.372 -4.186 -5.494 1.00 82.50 149 LEU A CA 1
ATOM 1243 C C . LEU A 1 149 ? -14.406 -4.980 -6.303 1.00 82.50 149 LEU A C 1
ATOM 1245 O O . LEU A 1 149 ? -14.170 -5.275 -7.474 1.00 82.50 149 LEU A O 1
ATOM 1249 N N . ILE A 1 150 ? -15.589 -5.240 -5.741 1.00 81.62 150 ILE A N 1
ATOM 1250 C CA . ILE A 1 150 ? -16.684 -5.913 -6.458 1.00 81.62 150 ILE A CA 1
ATOM 1251 C C . ILE A 1 150 ? -17.174 -5.077 -7.639 1.00 81.62 150 ILE A C 1
ATOM 1253 O O . ILE A 1 150 ? -17.366 -5.605 -8.737 1.00 81.62 150 ILE A O 1
ATOM 1257 N N . LYS A 1 151 ? -17.331 -3.759 -7.462 1.00 85.31 151 LYS A N 1
ATOM 1258 C CA . LYS A 1 151 ? -17.679 -2.854 -8.571 1.00 85.31 151 LYS A CA 1
ATOM 1259 C C . LYS A 1 151 ? -16.643 -2.906 -9.697 1.00 85.31 151 LYS A C 1
ATOM 1261 O O . LYS A 1 151 ? -17.032 -2.925 -10.865 1.00 85.31 151 LYS A O 1
ATOM 1266 N N . ASN A 1 152 ? -15.353 -2.962 -9.367 1.00 82.25 152 ASN A N 1
ATOM 1267 C CA . ASN A 1 152 ? -14.283 -3.072 -10.361 1.00 82.25 152 ASN A CA 1
ATOM 1268 C C . ASN A 1 152 ? -14.329 -4.415 -11.101 1.00 82.25 152 ASN A C 1
ATOM 1270 O O . ASN A 1 152 ? -14.259 -4.430 -12.329 1.00 82.25 152 ASN A O 1
ATOM 1274 N N . ILE A 1 153 ? -14.538 -5.524 -10.383 1.00 77.88 153 ILE A N 1
ATOM 1275 C CA . ILE A 1 153 ? -14.723 -6.852 -10.986 1.00 77.88 153 ILE A CA 1
ATOM 1276 C C . ILE A 1 153 ? -15.886 -6.826 -11.980 1.00 77.88 153 ILE A C 1
ATOM 1278 O O . ILE A 1 153 ? -15.703 -7.202 -13.133 1.00 77.88 153 ILE A O 1
ATOM 1282 N N . ARG A 1 154 ? -17.056 -6.308 -11.581 1.00 81.75 154 ARG A N 1
ATOM 1283 C CA . ARG A 1 154 ? -18.230 -6.195 -12.468 1.00 81.75 154 ARG A CA 1
ATOM 1284 C C . ARG A 1 154 ? -17.940 -5.359 -13.722 1.00 81.75 154 ARG A C 1
ATOM 1286 O O . ARG A 1 154 ? -18.439 -5.686 -14.792 1.00 81.75 154 ARG A O 1
ATOM 1293 N N . LYS A 1 155 ? -17.140 -4.292 -13.608 1.00 83.31 155 LYS A N 1
ATOM 1294 C CA . LYS A 1 155 ? -16.751 -3.435 -14.742 1.00 83.31 155 LYS A CA 1
ATOM 1295 C C . LYS A 1 155 ? -15.800 -4.140 -15.717 1.00 83.31 155 LYS A C 1
ATOM 1297 O O . LYS A 1 155 ? -15.890 -3.905 -16.916 1.00 83.31 155 LYS A O 1
ATOM 1302 N N . ASN A 1 156 ? -14.897 -4.965 -15.193 1.00 71.06 156 ASN A N 1
ATOM 1303 C CA . ASN A 1 156 ? -13.780 -5.562 -15.933 1.00 71.06 156 ASN A CA 1
ATOM 1304 C C . ASN A 1 156 ? -14.027 -7.016 -16.369 1.00 71.06 156 ASN A C 1
ATOM 1306 O O . ASN A 1 156 ? -13.119 -7.665 -16.885 1.00 71.06 156 ASN A O 1
ATOM 1310 N N . ILE A 1 157 ? -15.226 -7.540 -16.113 1.00 70.56 157 ILE A N 1
ATOM 1311 C CA . ILE A 1 157 ? -15.673 -8.860 -16.562 1.00 70.56 157 ILE A CA 1
ATOM 1312 C C . ILE A 1 157 ? -16.307 -8.821 -17.974 1.00 70.56 157 ILE A C 1
ATOM 1314 O O . ILE A 1 157 ? -16.510 -9.872 -18.569 1.00 70.56 157 ILE A O 1
ATOM 1318 N N . LEU A 1 158 ? -16.546 -7.630 -18.538 1.00 56.84 158 LEU A N 1
ATOM 1319 C CA . LEU A 1 158 ? -17.046 -7.435 -19.909 1.00 56.84 158 LEU A CA 1
ATOM 1320 C C . LEU A 1 158 ? -15.982 -7.674 -20.992 1.00 56.84 158 LEU A C 1
ATOM 1322 O O . LEU A 1 158 ? -14.863 -7.128 -20.853 1.00 56.84 158 LEU A O 1
#